Protein AF-A0A6A9T554-F1 (afdb_monomer_lite)

Sequence (136 aa):
DHLGDGVLFETRHEGRHYTWRLIHSGDGDVAAFFDALKVAVGECAQMEMLRTADTTSARGSDGTPSGLPPAQEAALQAAVEHGYYESPREVDVGELAEHLDVPRSTLTYRLRRAEEHLAKQHVAGERVAEERLASH

Foldseek 3Di:
DFQDPDKDWDWDDDDPDIDIDIDGPPPGDPVVVVVVVCVVCDPVDDDDDPDDDDCPVDDDDDDDPLPADPLLVVLVVLCVVQQVVPVVGNDDLVVSCVVVVHDSVSSVVSPVVSVVSVVVVVVVVVVVVVVVVVVD

pLDDT: mean 72.35, std 15.94, range [35.84, 94.69]

Structure (mmCIF, N/CA/C/O backbone):
data_AF-A0A6A9T554-F1
#
_entry.id   AF-A0A6A9T554-F1
#
loop_
_atom_site.group_PDB
_atom_site.id
_atom_site.type_symbol
_atom_site.label_atom_id
_atom_site.label_alt_id
_atom_site.label_comp_id
_atom_site.label_asym_id
_atom_site.label_entity_id
_atom_site.label_seq_id
_atom_site.pdbx_PDB_ins_code
_atom_site.Cartn_x
_atom_site.Cartn_y
_atom_site.Cartn_z
_atom_site.occupancy
_atom_site.B_iso_or_equiv
_atom_site.auth_seq_id
_atom_site.auth_comp_id
_atom_site.auth_asym_id
_atom_site.auth_atom_id
_atom_site.pdbx_PDB_model_num
ATOM 1 N N . ASP A 1 1 ? -0.248 -1.555 -36.120 1.00 58.88 1 ASP A N 1
ATOM 2 C CA . ASP A 1 1 ? 0.218 -2.847 -36.664 1.00 58.88 1 ASP A CA 1
ATOM 3 C C . ASP A 1 1 ? 0.781 -3.809 -35.624 1.00 58.88 1 ASP A C 1
ATOM 5 O O . ASP A 1 1 ? 0.510 -4.992 -35.739 1.00 58.88 1 ASP A O 1
ATOM 9 N N . HIS A 1 2 ? 1.505 -3.358 -34.592 1.00 60.31 2 HIS A N 1
ATOM 10 C CA . HIS A 1 2 ? 2.179 -4.284 -33.658 1.00 60.31 2 HIS A CA 1
ATOM 11 C C . HIS A 1 2 ? 1.369 -4.729 -32.421 1.00 60.31 2 HIS A C 1
ATOM 13 O O . HIS A 1 2 ? 1.734 -5.713 -31.790 1.00 60.31 2 HIS A O 1
ATOM 19 N N . LEU A 1 3 ? 0.283 -4.036 -32.054 1.00 57.41 3 LEU A N 1
ATOM 20 C CA . LEU A 1 3 ? -0.392 -4.209 -30.751 1.00 57.41 3 LEU A CA 1
ATOM 21 C C . LEU A 1 3 ? -1.810 -4.813 -30.817 1.00 57.41 3 LEU A C 1
ATOM 23 O O . LEU A 1 3 ? -2.497 -4.854 -29.797 1.00 57.41 3 LEU A O 1
ATOM 27 N N . GLY A 1 4 ? -2.240 -5.284 -31.992 1.00 57.09 4 GLY A N 1
ATOM 28 C CA . GLY A 1 4 ? -3.588 -5.824 -32.215 1.00 57.09 4 GLY A CA 1
ATOM 29 C C . GLY A 1 4 ? -4.702 -4.765 -32.234 1.00 57.09 4 GLY A C 1
ATOM 30 O O . GLY A 1 4 ? -4.440 -3.562 -32.154 1.00 57.09 4 GLY A O 1
ATOM 31 N N . ASP A 1 5 ? -5.951 -5.225 -32.354 1.00 50.97 5 ASP A N 1
ATOM 32 C CA . ASP A 1 5 ? -7.150 -4.382 -32.296 1.00 50.97 5 ASP A CA 1
ATOM 33 C C . ASP A 1 5 ? -7.611 -4.210 -30.839 1.00 50.97 5 ASP A C 1
ATOM 35 O O . ASP A 1 5 ? -7.815 -5.185 -30.114 1.00 50.97 5 ASP A O 1
ATOM 39 N N . GLY A 1 6 ? -7.789 -2.958 -30.403 1.00 53.69 6 GLY A N 1
ATOM 40 C CA . GLY A 1 6 ? -8.225 -2.628 -29.037 1.00 53.69 6 GLY A CA 1
ATOM 41 C C . GLY A 1 6 ? -7.128 -2.029 -28.162 1.00 53.69 6 GLY A C 1
ATOM 42 O O . GLY A 1 6 ? -6.909 -2.468 -27.035 1.00 53.69 6 GLY A O 1
ATOM 43 N N . VAL A 1 7 ? -6.444 -1.014 -28.686 1.00 63.09 7 VAL A N 1
ATOM 44 C CA . VAL A 1 7 ? -5.379 -0.314 -27.975 1.00 63.09 7 VAL A CA 1
ATOM 45 C C . VAL A 1 7 ? -5.915 0.986 -27.384 1.00 63.09 7 VAL A C 1
ATOM 47 O O . VAL A 1 7 ? -6.398 1.847 -28.122 1.00 63.09 7 VAL A O 1
ATOM 50 N N . LEU A 1 8 ? -5.820 1.145 -26.063 1.00 63.69 8 LEU A N 1
ATOM 51 C CA . LEU A 1 8 ? -6.133 2.407 -25.395 1.00 63.69 8 LEU A CA 1
ATOM 52 C C . LEU A 1 8 ? -4.837 3.163 -25.104 1.00 63.69 8 LEU A C 1
ATOM 54 O O . LEU A 1 8 ? -3.936 2.644 -24.443 1.00 63.69 8 LEU A O 1
ATOM 58 N N . PHE A 1 9 ? -4.770 4.389 -25.619 1.00 70.31 9 PHE A N 1
ATOM 59 C CA . PHE A 1 9 ? -3.666 5.315 -25.413 1.00 70.31 9 PHE A CA 1
ATOM 60 C C . PHE A 1 9 ? -4.132 6.478 -24.552 1.00 70.31 9 PHE A C 1
ATOM 62 O O . PHE A 1 9 ? -5.058 7.201 -24.918 1.00 70.31 9 PHE A O 1
ATOM 69 N N . GLU A 1 10 ? -3.445 6.687 -23.439 1.00 68.75 10 GLU A N 1
ATOM 70 C CA . GLU A 1 10 ? -3.569 7.903 -22.653 1.00 68.75 10 GLU A CA 1
ATOM 71 C C . GLU A 1 10 ? -2.243 8.659 -22.710 1.00 68.75 10 GLU A C 1
ATOM 73 O O . GLU A 1 10 ? -1.177 8.108 -22.423 1.00 68.75 10 GLU A O 1
ATOM 78 N N . THR A 1 11 ? -2.311 9.931 -23.097 1.00 74.69 11 THR A N 1
ATOM 79 C CA . THR A 1 11 ? -1.147 10.813 -23.164 1.00 74.69 11 THR A CA 1
ATOM 80 C C . THR A 1 11 ? -1.266 11.861 -22.081 1.00 74.69 11 THR A C 1
ATOM 82 O O . THR A 1 11 ? -2.171 12.695 -22.116 1.00 74.69 11 THR A O 1
ATOM 85 N N . ARG A 1 12 ? -0.308 11.861 -21.156 1.00 68.25 12 ARG A N 1
ATOM 86 C CA . ARG A 1 12 ? -0.135 12.938 -20.189 1.00 68.25 12 ARG A CA 1
ATOM 87 C C . ARG A 1 12 ? 1.081 13.770 -20.573 1.00 68.25 12 ARG A C 1
ATOM 89 O O . ARG A 1 12 ? 2.143 13.237 -20.892 1.00 68.25 12 ARG A O 1
ATOM 96 N N . HIS A 1 13 ? 0.905 15.083 -20.549 1.00 67.69 13 HIS A N 1
ATOM 97 C CA . HIS A 1 13 ? 1.948 16.048 -20.856 1.00 67.69 13 HIS A CA 1
ATOM 98 C C . HIS A 1 13 ? 2.206 16.930 -19.638 1.00 67.69 13 HIS A C 1
ATOM 100 O O . HIS A 1 13 ? 1.309 17.640 -19.183 1.00 67.69 13 HIS A O 1
ATOM 106 N N . GLU A 1 14 ? 3.444 16.914 -19.151 1.00 64.38 14 GLU A N 1
ATOM 107 C CA . GLU A 1 14 ? 3.924 17.825 -18.116 1.00 64.38 14 GLU A CA 1
ATOM 108 C C . GLU A 1 14 ? 5.253 18.450 -18.566 1.00 64.38 14 GLU A C 1
ATOM 110 O O . GLU A 1 14 ? 6.313 17.821 -18.583 1.00 64.38 14 GLU A O 1
ATOM 115 N N . GLY A 1 15 ? 5.197 19.722 -18.967 1.00 73.06 15 GLY A N 1
ATOM 116 C CA . GLY A 1 15 ? 6.374 20.508 -19.342 1.00 73.06 15 GLY A CA 1
ATOM 117 C C . GLY A 1 15 ? 7.052 20.038 -20.632 1.00 73.06 15 GLY A C 1
ATOM 118 O O . GLY A 1 15 ? 6.628 20.397 -21.721 1.00 73.06 15 GLY A O 1
ATOM 119 N N . ARG A 1 16 ? 8.173 19.317 -20.516 1.00 72.69 16 ARG A N 1
ATOM 120 C CA . ARG A 1 16 ? 8.885 18.707 -21.659 1.00 72.69 16 ARG A CA 1
ATOM 121 C C . ARG A 1 16 ? 8.843 17.181 -21.629 1.00 72.69 16 ARG A C 1
ATOM 123 O O . ARG A 1 16 ? 9.464 16.540 -22.471 1.00 72.69 16 ARG A O 1
ATOM 130 N N . HIS A 1 17 ? 8.128 16.606 -20.667 1.00 70.12 17 HIS A N 1
ATOM 131 C CA . HIS A 1 17 ? 7.989 15.168 -20.527 1.00 70.12 17 HIS A CA 1
ATOM 132 C C . HIS A 1 17 ? 6.613 14.730 -21.020 1.00 70.12 17 HIS A C 1
ATOM 134 O O . HIS A 1 17 ? 5.575 15.265 -20.620 1.00 70.12 17 HIS A O 1
ATOM 140 N N . TYR A 1 18 ? 6.635 13.743 -21.909 1.00 71.62 18 TYR A N 1
ATOM 141 C CA . TYR A 1 18 ? 5.451 13.085 -22.432 1.00 71.62 18 TYR A CA 1
ATOM 142 C C . TYR A 1 18 ? 5.426 11.671 -21.878 1.00 71.62 18 TYR A C 1
ATOM 144 O O . TYR A 1 18 ? 6.342 10.885 -22.119 1.00 71.62 18 TYR A O 1
ATOM 152 N N . THR A 1 19 ? 4.383 11.354 -21.122 1.00 71.56 19 THR A N 1
ATOM 153 C CA . THR A 1 19 ? 4.157 10.005 -20.614 1.00 71.56 19 THR A CA 1
ATOM 154 C C . THR A 1 19 ? 2.987 9.403 -21.368 1.00 71.56 19 THR A C 1
ATOM 156 O O . THR A 1 19 ? 1.885 9.955 -21.376 1.00 71.56 19 THR A O 1
ATOM 159 N N . TRP A 1 20 ? 3.238 8.266 -22.010 1.00 73.94 20 TRP A N 1
ATOM 160 C CA . TRP A 1 20 ? 2.223 7.501 -22.723 1.00 73.94 20 TRP A CA 1
ATOM 161 C C . TRP A 1 20 ? 1.902 6.239 -21.937 1.00 73.94 20 TRP A C 1
ATOM 163 O O . TRP A 1 20 ? 2.787 5.424 -21.673 1.00 73.94 20 TRP A O 1
ATOM 173 N N . ARG A 1 21 ? 0.631 6.075 -21.570 1.00 70.38 21 ARG A N 1
ATOM 174 C CA . ARG A 1 21 ? 0.111 4.827 -21.020 1.00 70.38 21 ARG A CA 1
ATOM 175 C C . ARG A 1 21 ? -0.578 4.061 -22.135 1.00 70.38 21 ARG A C 1
ATOM 177 O O . ARG A 1 21 ? -1.458 4.586 -22.814 1.00 70.38 21 ARG A O 1
ATOM 184 N N . LEU A 1 22 ? -0.157 2.814 -22.295 1.00 71.94 22 LEU A N 1
ATOM 185 C CA . LEU A 1 22 ? -0.605 1.927 -23.349 1.00 71.94 22 LEU A CA 1
ATOM 186 C C . LEU A 1 22 ? -1.248 0.682 -22.746 1.00 71.94 22 LEU A C 1
ATOM 188 O O . LEU A 1 22 ? -0.600 -0.044 -21.994 1.00 71.94 22 LEU A O 1
ATOM 192 N N . ILE A 1 23 ? -2.507 0.431 -23.091 1.00 71.50 23 ILE A N 1
ATOM 193 C CA . ILE A 1 23 ? -3.225 -0.788 -22.716 1.00 71.50 23 ILE A CA 1
ATOM 194 C C . ILE A 1 23 ? -3.537 -1.544 -24.004 1.00 71.50 23 ILE A C 1
ATOM 196 O O . ILE A 1 23 ? -4.224 -1.011 -24.874 1.00 71.50 23 ILE A O 1
ATOM 200 N N . HIS A 1 24 ? -3.026 -2.768 -24.125 1.00 70.88 24 HIS A N 1
ATOM 201 C CA . HIS A 1 24 ? -3.294 -3.662 -25.251 1.00 70.88 24 HIS A CA 1
ATOM 202 C C . HIS A 1 24 ? -3.882 -4.985 -24.747 1.00 70.88 24 HIS A C 1
ATOM 204 O O . HIS A 1 24 ? -3.750 -5.339 -23.574 1.00 70.88 24 HIS A O 1
ATOM 210 N N . SER A 1 25 ? -4.536 -5.718 -25.641 1.00 63.62 25 SER A N 1
ATOM 211 C CA . SER A 1 25 ? -5.282 -6.953 -25.360 1.00 63.62 25 SER A CA 1
ATOM 212 C C . SER A 1 25 ? -4.405 -8.187 -25.083 1.00 63.62 25 SER A C 1
ATOM 214 O O . SER A 1 25 ? -4.932 -9.285 -24.938 1.00 63.62 25 SER A O 1
ATOM 216 N N . GLY A 1 26 ? -3.081 -8.026 -24.991 1.00 60.91 26 GLY A N 1
ATOM 217 C CA . GLY A 1 26 ? -2.121 -9.112 -24.746 1.00 60.91 26 GLY A CA 1
ATOM 218 C C . GLY A 1 26 ? -1.668 -9.886 -25.993 1.00 60.91 26 GLY A C 1
ATOM 219 O O . GLY A 1 26 ? -0.632 -10.534 -25.940 1.00 60.91 26 GLY A O 1
ATOM 220 N N . ASP A 1 27 ? -2.369 -9.771 -27.125 1.00 61.59 27 ASP A N 1
ATOM 221 C CA . ASP A 1 27 ? -2.073 -10.502 -28.380 1.00 61.59 27 ASP A CA 1
ATOM 222 C C . ASP A 1 27 ? -1.067 -9.773 -29.304 1.00 61.59 27 ASP A C 1
ATOM 224 O O . ASP A 1 27 ? -0.923 -10.071 -30.486 1.00 61.59 27 ASP A O 1
ATOM 228 N N . GLY A 1 28 ? -0.400 -8.744 -28.778 1.00 66.62 28 GLY A N 1
ATOM 229 C CA . GLY A 1 28 ? 0.482 -7.855 -29.531 1.00 66.62 28 GLY A CA 1
ATOM 230 C C . GLY A 1 28 ? 1.945 -8.004 -29.131 1.00 66.62 28 GLY A C 1
ATOM 231 O O . GLY A 1 28 ? 2.254 -8.206 -27.957 1.00 66.62 28 GLY A O 1
ATOM 232 N N . ASP A 1 29 ? 2.851 -7.831 -30.093 1.00 71.56 29 ASP A N 1
ATOM 233 C CA . ASP A 1 29 ? 4.288 -7.784 -29.827 1.00 71.56 29 ASP A CA 1
ATOM 234 C C . ASP A 1 29 ? 4.686 -6.384 -29.341 1.00 71.56 29 ASP A C 1
ATOM 236 O O . ASP A 1 29 ? 4.942 -5.450 -30.110 1.00 71.56 29 ASP A O 1
ATOM 240 N N . VAL A 1 30 ? 4.722 -6.251 -28.017 1.00 70.38 30 VAL A N 1
ATOM 241 C CA . VAL A 1 30 ? 5.107 -5.022 -27.321 1.00 70.38 30 VAL A CA 1
ATOM 242 C C . VAL A 1 30 ? 6.556 -4.646 -27.626 1.00 70.38 30 VAL A C 1
ATOM 244 O O . VAL A 1 30 ? 6.848 -3.463 -27.795 1.00 70.38 30 VAL A O 1
ATOM 247 N N . ALA A 1 31 ? 7.460 -5.622 -27.742 1.00 68.38 31 ALA A N 1
ATOM 248 C CA . ALA A 1 31 ? 8.870 -5.354 -28.010 1.00 68.38 31 ALA A CA 1
ATOM 249 C C . ALA A 1 31 ? 9.053 -4.765 -29.414 1.00 68.38 31 ALA A C 1
ATOM 251 O O . ALA A 1 31 ? 9.658 -3.701 -29.553 1.00 68.38 31 ALA A O 1
ATOM 252 N N . ALA A 1 32 ? 8.434 -5.376 -30.428 1.00 73.31 32 ALA A N 1
ATOM 253 C CA . ALA A 1 32 ? 8.463 -4.859 -31.795 1.00 73.31 32 ALA A CA 1
ATOM 254 C C . ALA A 1 32 ? 7.830 -3.462 -31.909 1.00 73.31 32 ALA A C 1
ATOM 256 O O . ALA A 1 32 ? 8.357 -2.598 -32.613 1.00 73.31 32 ALA A O 1
ATOM 257 N N . PHE A 1 33 ? 6.732 -3.206 -31.187 1.00 77.31 33 PHE A N 1
ATOM 258 C CA . PHE A 1 33 ? 6.143 -1.868 -31.115 1.00 77.31 33 PHE A CA 1
ATOM 259 C C . PHE A 1 33 ? 7.120 -0.837 -30.540 1.00 77.3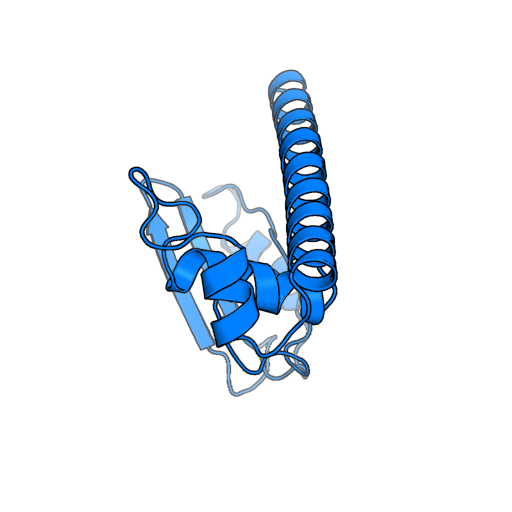1 33 PHE A C 1
ATOM 261 O O . PHE A 1 33 ? 7.278 0.244 -31.107 1.00 77.31 33 PHE A O 1
ATOM 268 N N . PHE A 1 34 ? 7.782 -1.158 -29.427 1.00 74.12 34 PHE A N 1
ATOM 269 C CA . PHE A 1 34 ? 8.731 -0.246 -28.796 1.00 74.12 34 PHE A CA 1
ATOM 270 C C . PHE A 1 34 ? 9.966 0.008 -29.652 1.00 74.12 34 PHE A C 1
ATOM 272 O O . PHE A 1 34 ? 10.437 1.144 -29.695 1.00 74.12 34 PHE A O 1
ATOM 279 N N . ASP A 1 35 ? 10.473 -1.005 -30.348 1.00 75.44 35 ASP A N 1
ATOM 280 C CA . ASP A 1 35 ? 11.595 -0.833 -31.266 1.00 75.44 35 ASP A CA 1
ATOM 281 C C . ASP A 1 35 ? 11.209 0.070 -32.443 1.00 75.44 35 ASP A C 1
ATOM 283 O O . ASP A 1 35 ? 11.935 1.015 -32.758 1.00 75.44 35 ASP A O 1
ATOM 287 N N . ALA A 1 36 ? 10.024 -0.126 -33.028 1.00 78.62 36 ALA A N 1
ATOM 288 C CA . ALA A 1 36 ? 9.501 0.763 -34.064 1.00 78.62 36 ALA A CA 1
ATOM 289 C C . ALA A 1 36 ? 9.311 2.202 -33.550 1.00 78.62 36 ALA A C 1
ATOM 291 O O . ALA A 1 36 ? 9.650 3.165 -34.241 1.00 78.62 36 ALA A O 1
ATOM 292 N N . LEU A 1 37 ? 8.813 2.360 -32.321 1.00 78.12 37 LEU A N 1
ATOM 293 C CA . LEU A 1 37 ? 8.597 3.665 -31.702 1.00 78.12 37 LEU A CA 1
ATOM 294 C C . LEU A 1 37 ? 9.919 4.385 -31.402 1.00 78.12 37 LEU A C 1
ATOM 296 O O . LEU A 1 37 ? 10.030 5.577 -31.678 1.00 78.12 37 LEU A O 1
ATOM 300 N N . LYS A 1 38 ? 10.943 3.669 -30.920 1.00 72.88 38 LYS A N 1
ATOM 301 C CA . LYS A 1 38 ? 12.301 4.211 -30.748 1.00 72.88 38 LYS A CA 1
ATOM 302 C C . LYS A 1 38 ? 12.881 4.706 -32.067 1.00 72.88 38 LYS A C 1
ATOM 304 O O . LYS A 1 38 ? 13.459 5.787 -32.107 1.00 72.88 38 LYS A O 1
ATOM 309 N N . VAL A 1 39 ? 12.709 3.941 -33.145 1.00 80.31 39 VAL A N 1
ATOM 310 C CA . VAL A 1 39 ? 13.170 4.341 -34.482 1.00 80.31 39 VAL A CA 1
ATOM 311 C C . VAL A 1 39 ? 12.434 5.592 -34.966 1.00 80.31 39 VAL A C 1
ATOM 313 O O . VAL A 1 39 ? 13.064 6.493 -35.513 1.00 80.31 39 VAL A O 1
ATOM 316 N N . ALA A 1 40 ? 11.120 5.669 -34.745 1.00 80.56 40 ALA A N 1
ATOM 317 C CA . ALA A 1 40 ? 10.302 6.797 -35.183 1.00 80.56 40 ALA A CA 1
ATOM 318 C C . ALA A 1 40 ? 10.584 8.091 -34.404 1.00 80.56 40 ALA A C 1
ATOM 320 O O . ALA A 1 40 ? 10.595 9.169 -34.993 1.00 80.56 40 ALA A O 1
ATOM 321 N N . VAL A 1 41 ? 10.806 7.995 -33.090 1.00 79.62 41 VAL A N 1
ATOM 322 C CA . VAL A 1 41 ? 11.151 9.155 -32.254 1.00 79.62 41 VAL A CA 1
ATOM 323 C C . VAL A 1 41 ? 12.598 9.596 -32.486 1.00 79.62 41 VAL A C 1
ATOM 325 O O . VAL A 1 41 ? 12.879 10.796 -32.466 1.00 79.62 41 VAL A O 1
ATOM 328 N N . GLY A 1 42 ? 13.499 8.654 -32.780 1.00 75.25 42 GLY A N 1
ATOM 329 C CA . GLY A 1 42 ? 14.874 8.944 -33.179 1.00 75.25 42 GLY A CA 1
ATOM 330 C C . GLY A 1 42 ? 15.597 9.842 -32.173 1.00 75.25 42 GLY A C 1
ATOM 331 O O . GLY A 1 42 ? 15.513 9.632 -30.967 1.00 75.25 42 GLY A O 1
ATOM 332 N N . GLU A 1 43 ? 16.292 10.871 -32.667 1.00 76.19 43 GLU A N 1
ATOM 333 C CA . GLU A 1 43 ? 17.017 11.834 -31.818 1.00 76.19 43 GLU A CA 1
ATOM 334 C C . GLU A 1 43 ? 16.161 13.021 -31.351 1.00 76.19 43 GLU A C 1
ATOM 336 O O . GLU A 1 43 ? 16.649 13.919 -30.666 1.00 76.19 43 GLU A O 1
ATOM 341 N N . CYS A 1 44 ? 14.877 13.064 -31.716 1.00 72.38 44 CYS A N 1
ATOM 342 C CA . CYS A 1 44 ? 14.016 14.195 -31.375 1.00 72.38 44 CYS A CA 1
ATOM 343 C C . CYS A 1 44 ? 13.630 14.219 -29.890 1.00 72.38 44 CYS A C 1
ATOM 345 O O . CYS A 1 44 ? 13.307 15.285 -29.364 1.00 72.38 44 CYS A O 1
ATOM 347 N N . ALA A 1 45 ? 13.654 13.068 -29.214 1.00 69.06 45 ALA A N 1
ATOM 348 C CA . ALA A 1 45 ? 13.401 12.971 -27.785 1.00 69.06 45 ALA A CA 1
ATOM 349 C C . ALA A 1 45 ? 14.083 11.740 -27.181 1.00 69.06 45 ALA A C 1
ATOM 351 O O . ALA A 1 45 ? 14.164 10.682 -27.801 1.00 69.06 45 ALA A O 1
ATOM 352 N N . GLN A 1 46 ? 14.518 11.865 -25.928 1.00 63.22 46 GLN A N 1
ATOM 353 C CA . GLN A 1 46 ? 14.952 10.716 -25.145 1.00 63.22 46 GLN A CA 1
ATOM 354 C C . GLN A 1 46 ? 13.728 9.906 -24.712 1.00 63.22 46 GLN A C 1
ATOM 356 O O . GLN A 1 46 ? 12.779 10.450 -24.146 1.00 63.22 46 GLN A O 1
ATOM 361 N N . MET A 1 47 ? 13.767 8.598 -24.960 1.00 66.00 47 MET A N 1
ATOM 362 C CA . MET A 1 47 ? 12.709 7.667 -24.582 1.00 66.00 47 MET A CA 1
ATOM 363 C C . MET A 1 47 ? 13.217 6.630 -23.590 1.00 66.00 47 MET A C 1
ATOM 365 O O . MET A 1 47 ? 14.222 5.964 -23.832 1.00 66.00 47 MET A O 1
ATOM 369 N N . GLU A 1 48 ? 12.459 6.427 -22.517 1.00 66.50 48 GLU A N 1
ATOM 370 C CA . GLU A 1 48 ? 12.674 5.353 -21.553 1.00 66.50 48 GLU A CA 1
ATOM 371 C C . GLU A 1 48 ? 11.375 4.566 -21.369 1.00 66.50 48 GLU A C 1
ATOM 373 O O . GLU A 1 48 ? 10.286 5.135 -21.280 1.00 66.50 48 GLU A O 1
ATOM 378 N N . MET A 1 49 ? 11.485 3.238 -21.318 1.00 65.12 49 MET A N 1
ATOM 379 C CA . MET A 1 49 ? 10.358 2.374 -20.986 1.00 65.12 49 MET A CA 1
ATOM 380 C C . MET A 1 49 ? 10.271 2.239 -19.469 1.00 65.12 49 MET A C 1
ATOM 382 O O . MET A 1 49 ? 11.088 1.554 -18.861 1.00 65.12 49 MET A O 1
ATOM 386 N N . LEU A 1 50 ? 9.276 2.885 -18.864 1.00 64.12 50 LEU A N 1
ATOM 387 C CA . LEU A 1 50 ? 9.148 2.922 -17.406 1.00 64.12 50 LEU A CA 1
ATOM 388 C C . LEU A 1 50 ? 8.605 1.609 -16.815 1.00 64.12 50 LEU A C 1
ATOM 390 O O . LEU A 1 50 ? 9.048 1.196 -15.744 1.00 64.12 50 LEU A O 1
ATOM 394 N N . ARG A 1 51 ? 7.628 0.955 -17.471 1.00 60.19 51 ARG A N 1
ATOM 395 C CA . ARG A 1 51 ? 7.016 -0.297 -16.981 1.00 60.19 51 ARG A CA 1
ATOM 396 C C . ARG A 1 51 ? 6.204 -1.031 -18.053 1.00 60.19 51 ARG A C 1
ATOM 398 O O . ARG A 1 51 ? 5.450 -0.401 -18.788 1.00 60.19 51 ARG A O 1
ATOM 405 N N . THR A 1 52 ? 6.267 -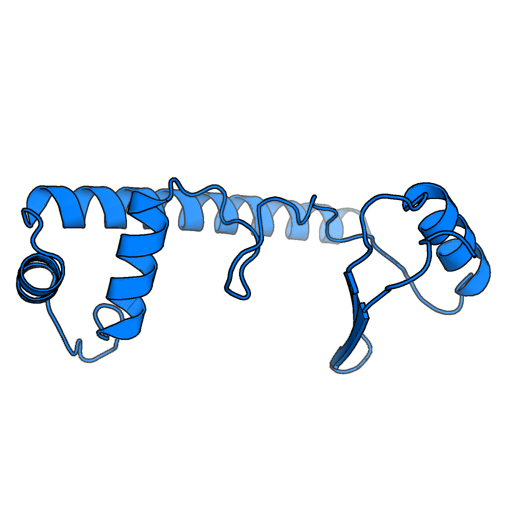2.362 -18.040 1.00 59.94 52 THR A N 1
ATOM 406 C CA . THR A 1 52 ? 5.317 -3.275 -18.698 1.00 59.94 52 THR A CA 1
ATOM 407 C C . THR A 1 52 ? 4.659 -4.169 -17.641 1.00 59.94 52 THR A C 1
ATOM 409 O O . THR A 1 52 ? 5.306 -4.557 -16.667 1.00 59.94 52 THR A O 1
ATOM 412 N N . ALA A 1 53 ? 3.359 -4.443 -17.768 1.00 58.22 53 ALA A N 1
ATOM 413 C CA . ALA A 1 53 ? 2.625 -5.322 -16.856 1.00 58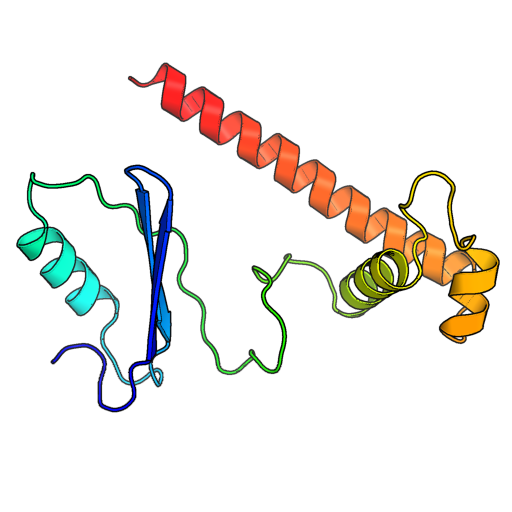.22 53 ALA A CA 1
ATOM 414 C C . ALA A 1 53 ? 1.439 -5.977 -17.577 1.00 58.22 53 ALA A C 1
ATOM 416 O O . ALA A 1 53 ? 0.759 -5.310 -18.356 1.00 58.22 53 ALA A O 1
ATOM 417 N N . ASP A 1 54 ? 1.177 -7.252 -17.279 1.00 54.84 54 ASP A N 1
ATOM 418 C CA . ASP A 1 54 ? -0.009 -7.963 -17.764 1.00 54.84 54 ASP A CA 1
ATOM 419 C C . ASP A 1 54 ? -1.275 -7.449 -17.067 1.00 54.84 54 ASP A C 1
ATOM 421 O O . ASP A 1 54 ? -1.347 -7.358 -15.840 1.00 54.84 54 ASP A O 1
ATOM 425 N N . THR A 1 55 ? -2.297 -7.114 -17.855 1.00 49.16 55 THR A N 1
ATOM 426 C CA . THR A 1 55 ? -3.552 -6.506 -17.381 1.00 49.16 55 THR A CA 1
ATOM 427 C C . THR A 1 55 ? -4.618 -7.520 -16.962 1.00 49.16 55 THR A C 1
ATOM 429 O O . THR A 1 55 ? -5.675 -7.123 -16.476 1.00 49.16 55 THR A O 1
ATOM 432 N N . THR A 1 56 ? -4.361 -8.830 -17.052 1.00 45.16 56 THR A N 1
ATOM 433 C CA . THR A 1 56 ? -5.294 -9.884 -16.599 1.00 45.16 56 THR A CA 1
ATOM 434 C C . THR A 1 56 ? -5.546 -9.886 -15.086 1.00 45.16 56 THR A C 1
ATOM 436 O O . THR A 1 56 ? -6.497 -10.518 -14.629 1.00 45.16 56 THR A O 1
ATOM 439 N N . SER A 1 57 ? -4.771 -9.130 -14.307 1.00 41.28 57 SER A N 1
ATOM 440 C CA . SER A 1 57 ? -4.999 -8.863 -12.879 1.00 41.28 57 SER A CA 1
ATOM 441 C C . SER A 1 57 ? -5.537 -7.452 -12.583 1.00 41.28 57 SER A C 1
ATOM 443 O O . SER A 1 57 ? -5.795 -7.128 -11.426 1.00 41.28 57 SER A O 1
ATOM 445 N N . ALA A 1 58 ? -5.780 -6.617 -13.598 1.00 42.19 58 ALA A N 1
ATOM 446 C CA . ALA A 1 58 ? -6.205 -5.232 -13.421 1.00 42.19 58 ALA A CA 1
ATOM 447 C C . ALA A 1 58 ? -7.737 -5.092 -13.445 1.00 42.19 58 ALA A C 1
ATOM 449 O O . ALA A 1 58 ? -8.335 -4.639 -14.421 1.00 42.19 58 ALA A O 1
ATOM 450 N N . ARG A 1 59 ? -8.392 -5.433 -12.331 1.00 38.78 59 ARG A N 1
ATOM 451 C CA . ARG A 1 59 ? -9.648 -4.763 -11.969 1.00 38.78 59 ARG A CA 1
ATOM 452 C C . ARG A 1 59 ? -9.360 -3.741 -10.880 1.00 38.78 59 ARG A C 1
ATOM 454 O O . ARG A 1 59 ? -9.342 -4.084 -9.707 1.00 38.78 59 ARG A O 1
ATOM 461 N N . GLY A 1 60 ? -9.228 -2.490 -11.311 1.00 36.31 60 GLY A N 1
ATOM 462 C CA . GLY A 1 60 ? -9.437 -1.313 -10.475 1.00 36.31 60 GLY A CA 1
ATOM 463 C C . GLY A 1 60 ? -8.174 -0.656 -9.924 1.00 36.31 60 GLY A C 1
ATOM 464 O O . GLY A 1 60 ? -7.332 -1.305 -9.322 1.00 36.31 60 GLY A O 1
ATOM 465 N N . SER A 1 61 ? -8.167 0.669 -10.066 1.00 35.84 61 SER A N 1
ATOM 466 C CA . SER A 1 61 ? -7.295 1.662 -9.436 1.00 35.84 61 SER A CA 1
ATOM 467 C C . SER A 1 61 ? -5.934 1.923 -10.081 1.00 35.84 61 SER A C 1
ATOM 469 O O . SER A 1 61 ? -5.105 1.040 -10.285 1.00 35.84 61 SER A O 1
ATOM 471 N N . ASP A 1 62 ? -5.729 3.202 -10.387 1.00 47.28 62 ASP A N 1
ATOM 472 C CA . ASP A 1 62 ? -4.438 3.816 -10.646 1.00 47.28 62 ASP A CA 1
ATOM 473 C C . ASP A 1 62 ? -3.481 3.529 -9.490 1.00 47.28 62 ASP A C 1
ATOM 475 O O . ASP A 1 62 ? -3.572 4.086 -8.400 1.00 47.28 62 ASP A O 1
ATOM 479 N N . GLY A 1 63 ? -2.542 2.638 -9.744 1.00 37.97 63 GLY A N 1
ATOM 480 C CA . GLY A 1 63 ? -1.474 2.329 -8.826 1.00 37.97 63 GLY A CA 1
ATOM 481 C C . GLY A 1 63 ? -0.555 1.373 -9.540 1.00 37.97 63 GLY A C 1
ATOM 482 O O . GLY A 1 63 ? -0.951 0.285 -9.951 1.00 37.97 63 GLY A O 1
ATOM 483 N N . THR A 1 64 ? 0.695 1.772 -9.728 1.00 44.91 64 THR A N 1
ATOM 484 C CA . THR A 1 64 ? 1.777 0.798 -9.846 1.00 44.91 64 THR A CA 1
ATOM 485 C C . THR A 1 64 ? 1.506 -0.330 -8.847 1.00 44.91 64 THR A C 1
ATOM 487 O O . THR A 1 64 ? 1.417 0.019 -7.670 1.00 44.91 64 THR A O 1
ATOM 490 N N . PRO A 1 65 ? 1.360 -1.619 -9.246 1.00 47.47 65 PRO A N 1
ATOM 491 C CA . PRO A 1 65 ? 1.201 -2.703 -8.284 1.00 47.47 65 PRO A CA 1
ATOM 492 C C . PRO A 1 65 ? 2.326 -2.544 -7.282 1.00 47.47 65 PRO A C 1
ATOM 494 O O . PRO A 1 65 ? 3.507 -2.615 -7.641 1.00 47.47 65 PRO A O 1
ATOM 497 N N . SER A 1 66 ? 1.943 -2.184 -6.066 1.00 55.12 66 SER A N 1
ATOM 498 C CA . SER A 1 66 ? 2.841 -1.619 -5.066 1.00 55.12 66 SER A CA 1
ATOM 499 C C . SER A 1 66 ? 3.805 -2.676 -4.528 1.00 55.12 66 SER A C 1
ATOM 501 O O . SER A 1 66 ? 4.623 -2.379 -3.675 1.00 55.12 66 SER A O 1
ATOM 503 N N . GLY A 1 67 ? 3.725 -3.920 -5.023 1.00 65.81 67 GLY A N 1
ATOM 504 C CA . GLY A 1 67 ? 4.397 -5.082 -4.450 1.00 65.81 67 GLY A CA 1
ATOM 505 C C . GLY A 1 67 ? 3.806 -5.482 -3.097 1.00 65.81 67 GLY A C 1
ATOM 506 O O . GLY A 1 67 ? 4.303 -6.422 -2.473 1.00 65.81 67 GLY A O 1
ATOM 507 N N . LEU A 1 68 ? 2.759 -4.789 -2.636 1.00 77.19 68 LEU A N 1
ATOM 508 C CA . LEU A 1 68 ? 2.128 -5.039 -1.354 1.00 77.19 68 LEU A CA 1
ATOM 509 C C . LEU A 1 68 ? 1.180 -6.239 -1.437 1.00 77.19 68 LEU A C 1
ATOM 511 O O . LEU A 1 68 ? 0.428 -6.389 -2.400 1.00 77.19 68 LEU A O 1
ATOM 515 N N . PRO A 1 69 ? 1.153 -7.093 -0.401 1.00 81.38 69 PRO A N 1
ATOM 516 C CA . PRO A 1 69 ? 0.072 -8.047 -0.217 1.00 81.38 69 PRO A CA 1
ATOM 517 C C . PRO A 1 69 ? -1.294 -7.333 -0.157 1.00 81.38 69 PRO A C 1
ATOM 519 O O . PRO A 1 69 ? -1.387 -6.299 0.510 1.00 81.38 69 PRO A O 1
ATOM 522 N N . PRO A 1 70 ? -2.377 -7.914 -0.712 1.00 78.88 70 PRO A N 1
ATOM 523 C CA . PRO A 1 70 ? -3.685 -7.249 -0.812 1.00 78.88 70 PRO A CA 1
ATOM 524 C C . PRO A 1 70 ? -4.229 -6.698 0.514 1.00 78.88 70 PRO A C 1
ATOM 526 O O . PRO A 1 70 ? -4.830 -5.633 0.565 1.00 78.88 70 PRO A O 1
ATOM 529 N N . ALA A 1 71 ? -3.982 -7.396 1.625 1.00 75.50 71 ALA A N 1
ATOM 530 C CA . ALA A 1 71 ? -4.424 -6.951 2.946 1.00 75.50 71 ALA A CA 1
ATOM 531 C C . ALA A 1 71 ? -3.669 -5.713 3.470 1.00 75.50 71 ALA A C 1
ATOM 533 O O . ALA A 1 71 ? -4.190 -5.002 4.325 1.00 75.50 71 ALA A O 1
ATOM 534 N N . GLN A 1 72 ? -2.435 -5.487 3.016 1.00 83.50 72 GLN A N 1
ATOM 535 C CA . GLN A 1 72 ? -1.628 -4.314 3.366 1.00 83.50 72 GLN A CA 1
ATOM 536 C C . GLN A 1 72 ? -2.020 -3.118 2.501 1.00 83.50 72 GLN A C 1
ATOM 538 O O . GLN A 1 72 ? -2.169 -2.020 3.024 1.00 83.50 72 GLN A O 1
ATOM 543 N N . GLU A 1 73 ? -2.262 -3.359 1.213 1.00 83.94 73 GLU A N 1
ATOM 544 C CA . GLU A 1 73 ? -2.779 -2.355 0.283 1.00 83.94 73 GLU A CA 1
ATOM 545 C C . GLU A 1 73 ? -4.162 -1.852 0.710 1.00 83.94 73 GLU A C 1
ATOM 547 O O . GLU A 1 73 ? -4.343 -0.652 0.882 1.00 83.94 73 GLU A O 1
ATOM 552 N N . ALA A 1 74 ? -5.095 -2.758 1.023 1.00 81.69 74 ALA A N 1
ATOM 553 C CA . ALA A 1 74 ? -6.421 -2.386 1.517 1.00 81.69 74 ALA A CA 1
ATOM 554 C C . ALA A 1 74 ? -6.366 -1.597 2.838 1.00 81.69 74 ALA A C 1
ATOM 556 O O . ALA A 1 74 ? -7.137 -0.663 3.035 1.00 81.69 74 ALA A O 1
ATOM 557 N N . ALA A 1 75 ? -5.444 -1.948 3.743 1.00 85.19 75 ALA A N 1
ATOM 558 C CA . ALA A 1 75 ? -5.257 -1.206 4.989 1.00 85.19 75 ALA A CA 1
ATOM 559 C C . ALA A 1 75 ? -4.739 0.216 4.728 1.00 85.19 75 ALA A C 1
ATOM 561 O O . ALA A 1 75 ? -5.246 1.167 5.317 1.00 85.19 75 ALA A O 1
ATOM 562 N N . LEU A 1 76 ? -3.749 0.356 3.842 1.00 89.31 76 LEU A N 1
ATOM 563 C CA . LEU A 1 76 ? -3.172 1.647 3.481 1.00 89.31 76 LEU A CA 1
ATOM 564 C C . LEU A 1 76 ? -4.196 2.538 2.765 1.00 89.31 76 LEU A C 1
ATOM 566 O O . LEU A 1 76 ? -4.320 3.711 3.104 1.00 89.31 76 LEU A O 1
ATOM 570 N N . GLN A 1 77 ? -4.962 1.972 1.829 1.00 85.00 77 GLN A N 1
ATOM 571 C CA . GLN A 1 77 ? -6.036 2.676 1.133 1.00 85.00 77 GLN A CA 1
ATOM 572 C C . GLN A 1 77 ? -7.093 3.179 2.118 1.00 85.00 77 GLN A C 1
ATOM 574 O O . GLN A 1 77 ? -7.400 4.366 2.120 1.00 85.00 77 GLN A O 1
ATOM 579 N N . ALA A 1 78 ? -7.583 2.316 3.011 1.00 86.25 78 ALA A N 1
ATOM 580 C CA . ALA A 1 78 ? -8.562 2.717 4.015 1.00 86.25 78 ALA A CA 1
ATOM 581 C C . ALA A 1 78 ? -8.023 3.820 4.939 1.00 86.25 78 ALA A C 1
ATOM 583 O O . ALA A 1 78 ? -8.748 4.754 5.270 1.00 86.25 78 ALA A O 1
ATOM 584 N N . ALA A 1 79 ? -6.747 3.748 5.326 1.00 89.38 79 ALA A N 1
ATOM 585 C CA . ALA A 1 79 ? -6.107 4.782 6.131 1.00 89.38 79 ALA A CA 1
ATOM 586 C C . ALA A 1 79 ? -6.042 6.140 5.410 1.00 89.38 79 ALA A C 1
ATOM 588 O O . ALA A 1 79 ? -6.272 7.171 6.038 1.00 89.38 79 ALA A O 1
ATOM 589 N N . VAL A 1 80 ? -5.780 6.156 4.102 1.00 89.44 80 VAL A N 1
ATOM 590 C CA . VAL A 1 80 ? -5.841 7.387 3.297 1.00 89.44 80 VAL A CA 1
ATOM 591 C C . VAL A 1 80 ? -7.279 7.897 3.190 1.00 89.44 80 VAL A C 1
ATOM 593 O O . VAL A 1 80 ? -7.536 9.058 3.482 1.00 89.44 80 VAL A O 1
ATOM 596 N N . GLU A 1 81 ? -8.225 7.029 2.830 1.00 89.75 81 GLU A N 1
ATOM 597 C CA . GLU A 1 81 ? -9.631 7.397 2.610 1.00 89.75 81 GLU A CA 1
ATOM 598 C C . GLU A 1 81 ? -10.322 7.958 3.857 1.00 89.75 81 GLU A C 1
ATOM 600 O O . GLU A 1 81 ? -11.190 8.816 3.734 1.00 89.75 81 GLU A O 1
ATOM 605 N N . HIS A 1 82 ? -9.940 7.487 5.045 1.00 87.88 82 HIS A N 1
ATOM 606 C CA . HIS A 1 82 ? -10.530 7.923 6.314 1.00 87.88 82 HIS A CA 1
ATOM 607 C C . HIS A 1 82 ? -9.690 8.998 7.020 1.00 87.88 82 HIS A C 1
ATOM 609 O O . HIS A 1 82 ? -9.938 9.307 8.179 1.00 87.88 82 HIS A O 1
ATOM 615 N N . GLY A 1 83 ? -8.662 9.538 6.363 1.00 89.44 83 GLY A N 1
ATOM 616 C CA . GLY A 1 83 ? -7.880 10.650 6.899 1.00 89.44 83 GLY A CA 1
ATOM 617 C C . GLY A 1 83 ? -6.972 10.296 8.087 1.00 89.44 83 GLY A C 1
ATOM 618 O O . GLY A 1 83 ? -6.626 11.157 8.900 1.00 89.44 83 GLY A O 1
ATOM 619 N N . TYR A 1 84 ? -6.539 9.035 8.201 1.00 90.38 84 TYR A N 1
ATOM 620 C CA . TYR A 1 84 ? -5.603 8.588 9.245 1.00 90.38 84 TYR A CA 1
ATOM 621 C C . TYR A 1 84 ? -4.221 9.261 9.131 1.00 90.38 84 TYR A C 1
ATOM 623 O O . TYR A 1 84 ? -3.532 9.461 10.137 1.00 90.38 84 TYR A O 1
ATOM 631 N N . TYR A 1 85 ? -3.809 9.611 7.910 1.00 91.00 85 TYR A N 1
ATOM 632 C CA . TYR A 1 85 ? -2.537 10.286 7.626 1.00 91.00 85 TYR A CA 1
ATOM 633 C C . TYR A 1 85 ? -2.650 11.817 7.540 1.00 91.00 85 TYR A C 1
ATOM 635 O O . TYR A 1 85 ? -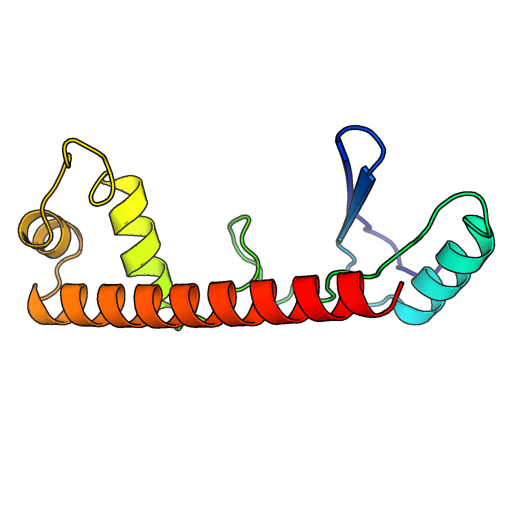1.634 12.485 7.347 1.00 91.00 85 TYR A O 1
ATOM 643 N N . GLU A 1 86 ? -3.848 12.378 7.723 1.00 92.25 86 GLU A N 1
ATOM 644 C CA . GLU A 1 86 ? -4.067 13.824 7.673 1.00 92.25 86 GLU A CA 1
ATOM 645 C C . GLU A 1 86 ? -3.496 14.541 8.900 1.00 92.25 86 GLU A C 1
ATOM 647 O O . GLU A 1 86 ? -3.173 13.949 9.937 1.00 92.25 86 GLU A O 1
ATOM 652 N N . SER A 1 87 ? -3.331 15.855 8.771 1.00 90.19 87 SER A N 1
ATOM 653 C CA . SER A 1 87 ? -2.857 16.722 9.850 1.00 90.19 87 SER A CA 1
ATOM 654 C C . SER A 1 87 ? -3.763 17.953 9.982 1.00 90.19 87 SER A C 1
ATOM 656 O O . SER A 1 87 ? -3.625 18.881 9.183 1.00 90.19 87 SER A O 1
ATOM 658 N N . PRO A 1 88 ? -4.648 18.013 11.003 1.00 90.44 88 PRO A N 1
ATOM 659 C CA . PRO A 1 88 ? -4.863 17.020 12.070 1.00 90.44 88 PRO A CA 1
ATOM 660 C C . PRO A 1 88 ? -5.510 15.718 11.565 1.00 90.44 88 PRO A C 1
ATOM 662 O O . PRO A 1 88 ? -6.210 15.732 10.560 1.00 90.44 88 PRO A O 1
ATOM 665 N N . ARG A 1 89 ? -5.284 14.604 12.276 1.00 91.19 89 ARG A N 1
ATOM 666 C CA . ARG A 1 89 ? -5.870 13.300 11.917 1.00 91.19 89 ARG A CA 1
ATOM 667 C C . ARG A 1 89 ? -7.386 13.332 12.060 1.00 91.19 89 ARG A C 1
ATOM 669 O O . ARG A 1 89 ? -7.877 13.785 13.094 1.00 91.19 89 ARG A O 1
ATOM 676 N N . GLU A 1 90 ? -8.086 12.803 11.063 1.00 91.25 90 GLU A N 1
ATOM 677 C CA . GLU A 1 90 ? -9.548 12.686 11.090 1.00 91.25 90 GLU A CA 1
ATOM 678 C C . GLU A 1 90 ? -10.013 11.436 11.846 1.00 91.25 90 GLU A C 1
ATOM 680 O O . GLU A 1 90 ? -11.036 11.489 12.522 1.00 91.25 90 GLU A O 1
ATOM 685 N N . VAL A 1 91 ? -9.229 10.351 11.788 1.00 92.56 91 VAL A N 1
ATOM 686 C CA . VAL A 1 91 ? -9.463 9.110 12.546 1.00 92.56 91 VAL A CA 1
ATOM 687 C C . VAL A 1 91 ? -8.181 8.576 13.179 1.00 92.56 91 VAL A C 1
ATOM 689 O O . VAL A 1 91 ? -7.071 8.760 12.661 1.00 92.56 91 VAL A O 1
ATOM 692 N N . ASP A 1 92 ? -8.320 7.844 14.283 1.00 94.06 92 ASP A N 1
ATOM 693 C CA . ASP A 1 92 ? -7.250 7.036 14.861 1.00 94.06 92 ASP A CA 1
ATOM 694 C C . ASP A 1 92 ? -7.316 5.555 14.432 1.00 94.06 92 ASP A C 1
ATOM 696 O O . ASP A 1 92 ? -8.292 5.068 13.866 1.00 94.06 92 ASP A O 1
ATOM 700 N N . VAL A 1 93 ? -6.235 4.801 14.662 1.00 92.62 93 VAL A N 1
ATOM 701 C CA . VAL A 1 93 ? -6.122 3.399 14.204 1.00 92.62 93 VAL A CA 1
ATOM 702 C C . VAL A 1 93 ? -7.130 2.451 14.879 1.00 92.62 93 VAL A C 1
ATOM 704 O O . VAL A 1 93 ? -7.320 1.329 14.431 1.00 92.62 93 VAL A O 1
ATOM 707 N N . GLY A 1 94 ? -7.749 2.856 15.982 1.00 93.75 94 GLY A N 1
ATOM 708 C CA . GLY A 1 94 ? -8.817 2.138 16.673 1.00 93.75 94 GLY A CA 1
ATOM 709 C C . GLY A 1 94 ? -10.133 2.313 15.947 1.00 93.75 94 GLY A C 1
ATOM 710 O O . GLY A 1 94 ? -10.729 1.314 15.568 1.00 93.75 94 GLY A O 1
ATOM 711 N N . GLU A 1 95 ? -10.508 3.559 15.672 1.00 92.31 95 GLU A N 1
ATOM 712 C CA . GLU A 1 95 ? -11.693 3.897 14.876 1.00 92.31 95 GLU A CA 1
ATOM 713 C C . GLU A 1 95 ? -11.606 3.246 13.489 1.00 92.31 95 GLU A C 1
ATOM 715 O O . GLU A 1 95 ? -12.528 2.566 13.047 1.00 92.31 95 GLU A O 1
ATOM 720 N N . LEU A 1 96 ? -10.439 3.322 12.839 1.00 93.44 96 LEU A N 1
ATOM 721 C CA . LEU A 1 96 ? -10.211 2.650 11.560 1.00 93.44 96 LEU A CA 1
ATOM 722 C C . LEU A 1 96 ? -10.284 1.114 11.663 1.00 93.44 96 LEU A C 1
ATOM 724 O O . LEU A 1 96 ? -10.746 0.452 10.736 1.00 93.44 96 LEU A O 1
ATOM 728 N N . ALA A 1 97 ? -9.841 0.524 12.777 1.00 91.50 97 ALA A N 1
ATOM 729 C CA . ALA A 1 97 ? -9.943 -0.920 12.998 1.00 91.50 97 ALA A CA 1
ATOM 730 C C . ALA A 1 97 ? -11.396 -1.372 13.192 1.00 91.50 97 ALA A C 1
ATOM 732 O O . ALA A 1 97 ? -11.775 -2.425 12.678 1.00 91.50 97 ALA A O 1
ATOM 733 N N . GLU A 1 98 ? -12.205 -0.560 13.875 1.00 92.50 98 GLU A N 1
ATOM 734 C CA . GLU A 1 98 ? -13.645 -0.773 14.020 1.00 92.50 98 GLU A CA 1
ATOM 735 C C . GLU A 1 98 ? -14.360 -0.664 12.668 1.00 92.50 98 GLU A C 1
ATOM 737 O O . GLU A 1 98 ? -15.143 -1.549 12.325 1.00 92.50 98 GLU A O 1
ATOM 742 N N . HIS A 1 99 ? -14.033 0.345 11.852 1.00 88.19 99 HIS A N 1
ATOM 743 C CA . HIS A 1 99 ? -14.589 0.497 10.500 1.00 88.19 99 HIS A CA 1
ATOM 744 C C . HIS A 1 99 ? -14.308 -0.704 9.589 1.00 88.19 99 HIS A C 1
ATOM 746 O O . HIS A 1 99 ? -15.136 -1.055 8.750 1.00 88.19 99 HIS A O 1
ATOM 752 N N . LEU A 1 100 ? -13.144 -1.335 9.752 1.00 86.06 100 LEU A N 1
ATOM 753 C CA . LEU A 1 100 ? -12.699 -2.458 8.929 1.00 86.06 100 LEU A CA 1
ATOM 754 C C . LEU A 1 100 ? -13.035 -3.836 9.524 1.00 86.06 100 LEU A C 1
ATOM 756 O O . LEU A 1 100 ? -12.673 -4.842 8.915 1.00 86.06 100 LEU A O 1
ATOM 760 N N . ASP A 1 101 ? -13.687 -3.888 10.691 1.00 89.88 101 ASP A N 1
ATOM 761 C CA . ASP A 1 101 ? -13.997 -5.112 11.448 1.00 89.88 101 ASP A CA 1
ATOM 762 C C . ASP A 1 101 ? -12.775 -6.036 11.629 1.00 89.88 101 ASP A C 1
ATOM 764 O O . ASP A 1 101 ? -12.789 -7.243 11.370 1.00 89.88 101 ASP A O 1
ATOM 768 N N . VAL A 1 102 ? -11.649 -5.447 12.044 1.00 91.94 102 VAL A N 1
ATOM 769 C CA . VAL A 1 102 ? -10.405 -6.177 12.316 1.00 91.94 102 VAL A CA 1
ATOM 770 C C . VAL A 1 102 ? -9.815 -5.780 13.664 1.00 91.94 102 VAL A C 1
ATOM 772 O O . VAL A 1 102 ? -9.967 -4.645 14.106 1.00 91.94 102 VAL A O 1
ATOM 775 N N . PRO A 1 103 ? -9.050 -6.663 14.331 1.00 94.69 103 PRO A N 1
ATOM 776 C CA . PRO A 1 103 ? -8.339 -6.274 15.540 1.00 94.69 103 PRO A CA 1
ATOM 777 C C . PRO A 1 103 ? -7.364 -5.118 15.276 1.00 94.69 103 PRO A C 1
ATOM 779 O O . PRO A 1 103 ? -6.583 -5.162 14.320 1.00 94.69 103 PRO A O 1
ATOM 782 N N . ARG A 1 104 ? -7.313 -4.136 16.188 1.00 93.25 104 ARG A N 1
ATOM 783 C CA . ARG A 1 104 ? -6.363 -3.004 16.135 1.00 93.25 104 ARG A CA 1
ATOM 784 C C . ARG A 1 104 ? -4.919 -3.461 15.903 1.00 93.25 104 ARG A C 1
ATOM 786 O O . ARG A 1 104 ? -4.197 -2.868 15.112 1.00 93.25 104 ARG A O 1
ATOM 793 N N . SER A 1 105 ? -4.496 -4.550 16.547 1.00 88.50 105 SER A N 1
ATOM 794 C CA . SER A 1 105 ? -3.156 -5.128 16.371 1.00 88.50 105 SER A CA 1
ATOM 795 C C . SER A 1 105 ? -2.902 -5.632 14.945 1.00 88.50 105 SER A C 1
ATOM 797 O O . SER A 1 105 ? -1.803 -5.459 14.417 1.00 88.50 105 SER A O 1
ATOM 799 N N . THR A 1 106 ? -3.912 -6.222 14.303 1.00 90.38 106 THR A N 1
ATOM 800 C CA . THR A 1 106 ? -3.851 -6.680 12.912 1.00 90.38 106 THR A CA 1
ATOM 801 C C . THR A 1 106 ? -3.756 -5.503 11.950 1.00 90.38 106 THR A C 1
ATOM 803 O O . THR A 1 106 ? -2.921 -5.543 11.044 1.00 90.38 106 THR A O 1
ATOM 806 N N . LEU A 1 107 ? -4.557 -4.454 12.156 1.00 91.50 107 LEU A N 1
ATOM 807 C CA . LEU A 1 107 ? -4.503 -3.255 11.323 1.00 91.50 107 LEU A CA 1
ATOM 808 C C . LEU A 1 107 ? -3.145 -2.554 11.445 1.00 91.50 107 LEU A C 1
ATOM 810 O O . LEU A 1 107 ? -2.482 -2.337 10.433 1.00 91.50 107 LEU A O 1
ATOM 814 N N . THR A 1 108 ? -2.670 -2.311 12.670 1.00 89.31 108 THR A N 1
ATOM 815 C CA . THR A 1 108 ? -1.344 -1.723 12.915 1.00 89.31 108 THR A CA 1
ATOM 816 C C . THR A 1 108 ? -0.227 -2.541 12.270 1.00 89.31 108 THR A C 1
ATOM 818 O O . THR A 1 108 ? 0.699 -1.975 11.693 1.00 89.31 108 THR A O 1
ATOM 821 N N . TYR A 1 109 ? -0.296 -3.876 12.331 1.00 90.19 109 TYR A N 1
ATOM 822 C CA . TYR A 1 109 ? 0.688 -4.731 11.666 1.00 90.19 109 TYR A CA 1
ATOM 823 C C . TYR A 1 109 ? 0.665 -4.559 10.142 1.00 90.19 109 TYR A C 1
ATOM 825 O O . TYR A 1 109 ? 1.725 -4.449 9.527 1.00 90.19 109 TYR A O 1
ATOM 833 N N . ARG A 1 110 ? -0.524 -4.521 9.528 1.00 91.19 110 ARG A N 1
ATOM 834 C CA . ARG A 1 110 ? -0.678 -4.343 8.076 1.00 91.19 110 ARG A CA 1
ATOM 835 C C . ARG A 1 110 ? -0.156 -2.983 7.618 1.00 91.19 110 ARG A C 1
ATOM 837 O O . ARG A 1 110 ? 0.643 -2.956 6.686 1.00 91.19 110 ARG A O 1
ATOM 844 N N . LEU A 1 111 ? -0.531 -1.908 8.313 1.00 90.69 111 LEU A N 1
ATOM 845 C CA . LEU A 1 111 ? -0.051 -0.552 8.031 1.00 90.69 111 LEU A CA 1
ATOM 846 C C . LEU A 1 111 ? 1.467 -0.464 8.158 1.00 90.69 111 LEU A C 1
ATOM 848 O O . LEU A 1 111 ? 2.136 -0.075 7.210 1.00 90.69 111 LEU A O 1
ATOM 852 N N . ARG A 1 112 ? 2.040 -0.958 9.263 1.00 89.50 112 ARG A N 1
ATOM 853 C CA . ARG A 1 112 ? 3.495 -0.948 9.464 1.00 89.50 112 ARG A CA 1
ATOM 854 C C . ARG A 1 112 ? 4.246 -1.675 8.347 1.00 89.50 112 ARG A C 1
ATOM 856 O O . ARG A 1 112 ? 5.314 -1.232 7.939 1.00 89.50 112 ARG A O 1
ATOM 863 N N . ARG A 1 113 ? 3.728 -2.814 7.876 1.00 88.12 113 ARG A N 1
ATOM 864 C CA . ARG A 1 113 ? 4.350 -3.575 6.780 1.00 88.12 113 ARG A CA 1
ATOM 865 C C . ARG A 1 113 ? 4.240 -2.851 5.440 1.00 88.12 113 ARG A C 1
ATOM 867 O O . ARG A 1 113 ? 5.211 -2.868 4.687 1.00 88.12 113 ARG A O 1
ATOM 874 N N . ALA A 1 114 ? 3.102 -2.209 5.180 1.00 84.69 114 ALA A N 1
ATOM 875 C CA . ALA A 1 114 ? 2.918 -1.370 4.003 1.00 84.69 114 ALA A CA 1
ATOM 876 C C . ALA A 1 114 ? 3.900 -0.188 4.013 1.00 84.69 114 ALA A C 1
ATOM 878 O O . ALA A 1 114 ? 4.658 0.003 3.067 1.00 84.69 114 ALA A O 1
ATOM 879 N N . GLU A 1 115 ? 3.956 0.544 5.124 1.00 88.88 115 GLU A N 1
ATOM 880 C CA . GLU A 1 115 ? 4.851 1.685 5.334 1.00 88.88 115 GLU A CA 1
ATOM 881 C C . GLU A 1 115 ? 6.329 1.283 5.215 1.00 88.88 115 GLU A C 1
ATOM 883 O O . GLU A 1 115 ? 7.102 1.963 4.546 1.00 88.88 115 GLU A O 1
ATOM 888 N N . GLU A 1 116 ?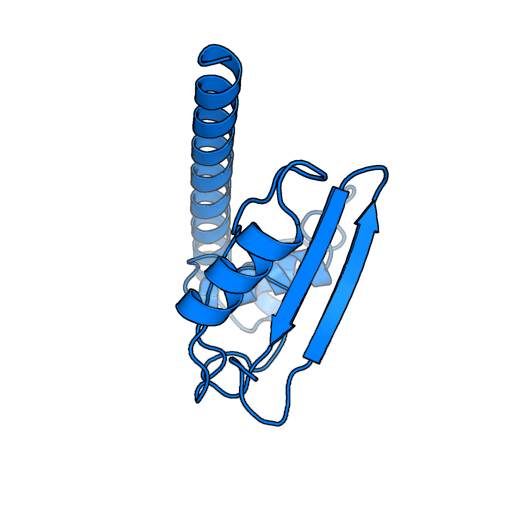 6.730 0.148 5.803 1.00 82.50 116 GLU A N 1
ATOM 889 C CA . GLU A 1 116 ? 8.091 -0.390 5.680 1.00 82.50 116 GLU A CA 1
ATOM 890 C C . GLU A 1 116 ? 8.464 -0.653 4.216 1.00 82.50 116 GLU A C 1
ATOM 892 O O . GLU A 1 116 ? 9.581 -0.348 3.790 1.00 82.50 116 GLU A O 1
ATOM 897 N N . HIS A 1 117 ? 7.542 -1.232 3.446 1.00 83.88 117 HIS A N 1
ATOM 898 C CA . HIS A 1 117 ? 7.759 -1.510 2.034 1.00 83.88 117 HIS A CA 1
ATOM 899 C C . HIS A 1 117 ? 7.946 -0.217 1.234 1.00 83.88 117 HIS A C 1
ATOM 901 O O . HIS A 1 117 ? 8.922 -0.097 0.492 1.00 83.88 117 HIS A O 1
ATOM 907 N N . LEU A 1 118 ? 7.064 0.765 1.438 1.00 83.38 118 LEU A N 1
ATOM 908 C CA . LEU A 1 118 ? 7.123 2.058 0.757 1.00 83.38 118 LEU A CA 1
ATOM 909 C C . LEU A 1 118 ? 8.390 2.837 1.116 1.00 83.38 118 LEU A C 1
ATOM 911 O O . LEU A 1 118 ? 9.059 3.358 0.227 1.00 83.38 118 LEU A O 1
ATOM 915 N N . ALA A 1 119 ? 8.780 2.850 2.392 1.00 79.44 119 ALA A N 1
ATOM 916 C CA . ALA A 1 119 ? 10.012 3.496 2.835 1.00 79.44 119 ALA A CA 1
ATOM 917 C C . ALA A 1 119 ? 11.250 2.868 2.174 1.00 79.44 119 ALA A C 1
ATOM 919 O O . ALA A 1 119 ? 12.129 3.578 1.687 1.00 79.44 119 ALA A O 1
ATOM 920 N N . LYS A 1 120 ? 11.312 1.531 2.098 1.00 77.19 120 LYS A N 1
ATOM 921 C CA . LYS A 1 120 ? 12.407 0.819 1.420 1.00 77.19 120 LYS A CA 1
ATOM 922 C C . LYS A 1 120 ? 12.451 1.116 -0.074 1.00 77.19 120 LYS A C 1
ATOM 924 O O . LYS A 1 120 ? 13.538 1.315 -0.610 1.00 77.19 120 LYS A O 1
ATOM 929 N N . GLN A 1 121 ? 11.296 1.137 -0.738 1.00 78.88 121 GLN A N 1
ATOM 930 C CA . GLN A 1 121 ? 11.209 1.475 -2.158 1.00 78.88 121 GLN A CA 1
ATOM 931 C C . GLN A 1 121 ? 11.644 2.914 -2.431 1.00 78.88 121 GLN A C 1
ATOM 933 O O . GLN A 1 121 ? 12.390 3.136 -3.379 1.00 78.88 121 GLN A O 1
ATOM 938 N N . HIS A 1 122 ? 11.228 3.865 -1.594 1.00 75.62 122 HIS A N 1
ATOM 939 C CA . HIS A 1 122 ? 11.606 5.268 -1.729 1.00 75.62 122 HIS A CA 1
ATOM 940 C C . HIS A 1 122 ? 13.127 5.444 -1.647 1.00 75.62 122 HIS A C 1
ATOM 942 O O . HIS A 1 122 ? 13.739 5.916 -2.600 1.00 75.62 122 HIS A O 1
ATOM 948 N N . VAL A 1 123 ? 13.750 4.920 -0.585 1.00 75.56 123 VAL A N 1
ATOM 949 C CA . VAL A 1 123 ? 15.209 4.987 -0.398 1.00 75.56 123 VAL A CA 1
ATOM 950 C C . VAL A 1 123 ? 15.963 4.257 -1.516 1.00 75.56 123 VAL A C 1
ATOM 952 O O . VAL A 1 123 ? 17.015 4.707 -1.966 1.00 75.56 123 VAL A O 1
ATOM 955 N N . ALA A 1 124 ? 15.452 3.116 -1.989 1.00 67.31 124 ALA A N 1
ATOM 956 C CA . ALA A 1 124 ? 16.060 2.404 -3.111 1.00 67.31 124 ALA A CA 1
ATOM 957 C C . ALA A 1 124 ? 15.956 3.195 -4.428 1.00 67.31 124 ALA A C 1
ATOM 959 O O . ALA A 1 124 ? 16.906 3.201 -5.207 1.00 67.31 124 ALA A O 1
ATOM 960 N N . GLY A 1 125 ? 14.829 3.871 -4.668 1.00 64.94 125 GLY A N 1
ATOM 961 C CA . GLY A 1 125 ? 14.614 4.717 -5.841 1.00 64.94 125 GLY A CA 1
ATOM 962 C C . GLY A 1 125 ? 15.505 5.960 -5.853 1.00 64.94 125 GLY A C 1
ATOM 963 O O . GLY A 1 125 ? 16.079 6.280 -6.893 1.00 64.94 125 GLY A O 1
ATOM 964 N N . GLU A 1 126 ? 15.683 6.611 -4.701 1.00 57.69 126 GLU A N 1
ATOM 965 C CA . GLU A 1 126 ? 16.579 7.767 -4.547 1.00 57.69 126 GLU A CA 1
ATOM 966 C C . GLU A 1 126 ? 18.033 7.408 -4.881 1.00 57.69 126 GLU A C 1
ATOM 968 O O . GLU A 1 126 ? 18.680 8.106 -5.661 1.00 57.69 126 GLU A O 1
ATOM 973 N N . ARG A 1 127 ? 18.520 6.254 -4.408 1.00 54.62 127 ARG A N 1
ATOM 974 C CA . ARG A 1 127 ? 19.884 5.782 -4.706 1.00 54.62 127 ARG A CA 1
ATOM 975 C C . ARG A 1 127 ? 20.142 5.559 -6.197 1.00 54.62 127 ARG A C 1
ATOM 977 O O . ARG A 1 127 ? 21.215 5.885 -6.694 1.00 54.62 127 ARG A O 1
ATOM 984 N N . VAL A 1 128 ? 19.162 5.017 -6.920 1.00 50.09 128 VAL A N 1
ATOM 985 C CA . VAL A 1 128 ? 19.281 4.786 -8.370 1.00 50.09 128 VAL A CA 1
ATOM 986 C C . VAL A 1 128 ? 19.253 6.110 -9.144 1.00 50.09 128 VAL A C 1
ATOM 988 O O . VAL A 1 128 ? 19.923 6.238 -10.170 1.00 50.09 128 VAL A O 1
ATOM 991 N N . ALA A 1 129 ? 18.496 7.106 -8.673 1.00 50.69 129 ALA A N 1
ATOM 992 C CA . ALA A 1 129 ? 18.476 8.438 -9.274 1.00 50.69 129 ALA A CA 1
ATOM 993 C C . ALA A 1 129 ? 19.818 9.170 -9.091 1.00 50.69 129 ALA A C 1
ATOM 995 O O . ALA A 1 129 ? 20.331 9.755 -10.045 1.00 50.69 129 ALA A O 1
ATOM 996 N N . GLU A 1 130 ? 20.424 9.078 -7.905 1.00 45.88 130 GLU A N 1
ATOM 997 C CA . GLU A 1 130 ? 21.746 9.651 -7.617 1.00 45.88 130 GLU A CA 1
ATOM 998 C C . GLU A 1 130 ? 22.864 9.003 -8.454 1.00 45.88 130 GLU A C 1
ATOM 1000 O O . GLU A 1 130 ? 23.693 9.711 -9.025 1.00 45.88 130 GLU A O 1
ATOM 1005 N N . GLU A 1 131 ? 22.861 7.674 -8.614 1.00 44.09 131 GLU A N 1
ATOM 1006 C CA . GLU A 1 131 ? 23.844 6.955 -9.445 1.00 44.09 131 GLU A CA 1
ATOM 1007 C C . GLU A 1 131 ? 23.734 7.312 -10.941 1.00 44.09 131 GLU A C 1
ATOM 1009 O O . GLU A 1 131 ? 24.747 7.390 -11.642 1.00 44.09 131 GLU A O 1
ATOM 1014 N N . ARG A 1 132 ? 22.517 7.587 -11.432 1.00 47.09 132 ARG A N 1
ATOM 1015 C CA . ARG A 1 132 ? 22.285 8.056 -12.810 1.00 47.09 132 ARG A CA 1
ATOM 1016 C C . ARG A 1 132 ? 22.752 9.490 -13.035 1.00 47.09 132 ARG A C 1
ATOM 1018 O O . ARG A 1 132 ? 23.270 9.783 -14.108 1.00 47.09 132 ARG A O 1
ATOM 1025 N N . LEU A 1 133 ? 22.602 10.359 -12.036 1.00 49.56 133 LEU A N 1
ATOM 1026 C CA . LEU A 1 133 ? 23.096 11.739 -12.082 1.00 49.56 133 LEU A CA 1
ATOM 1027 C C . LEU A 1 133 ? 24.626 11.813 -11.964 1.00 49.56 133 LEU A C 1
ATOM 1029 O O . LEU A 1 133 ? 25.223 12.726 -12.518 1.00 49.56 133 LEU A O 1
ATOM 1033 N N . ALA A 1 134 ? 25.262 10.852 -11.288 1.00 51.47 134 ALA A N 1
ATOM 1034 C CA . ALA A 1 134 ? 26.719 10.764 -11.170 1.00 51.47 134 ALA A CA 1
ATOM 1035 C C . ALA A 1 134 ? 27.424 10.116 -12.384 1.00 51.47 134 ALA A C 1
ATOM 1037 O O . ALA A 1 134 ? 28.647 10.200 -12.483 1.00 51.47 134 ALA A O 1
ATOM 1038 N N . SER A 1 135 ? 26.685 9.461 -13.291 1.00 50.78 135 SER A N 1
ATOM 1039 C CA . SER A 1 135 ? 27.224 8.869 -14.535 1.00 50.78 135 SER A CA 1
ATOM 1040 C C . SER A 1 135 ? 27.079 9.761 -15.779 1.00 50.78 135 SER A C 1
ATOM 1042 O O . SER A 1 135 ? 27.386 9.304 -16.881 1.00 50.78 135 SER A O 1
ATOM 1044 N N . HIS A 1 136 ? 26.635 11.009 -15.620 1.00 40.31 136 HIS A N 1
ATOM 1045 C CA . HIS A 1 136 ? 26.552 12.029 -16.673 1.00 40.31 136 HIS A CA 1
ATOM 1046 C C . HIS A 1 136 ? 27.472 13.213 -16.369 1.00 40.31 136 HIS A C 1
ATOM 1048 O O . HIS A 1 136 ? 27.936 13.837 -17.351 1.00 40.31 136 HIS A O 1
#

Secondary structure (DSSP, 8-state):
--S-S--EEEEEEETTEEEEEEE--S-S-HHHHHHHHHHHHGGGS---------GGG--S-S----S--HHHHHHHHHHHHTTTTSSS-S--HHHHHHHTTS-HHHHH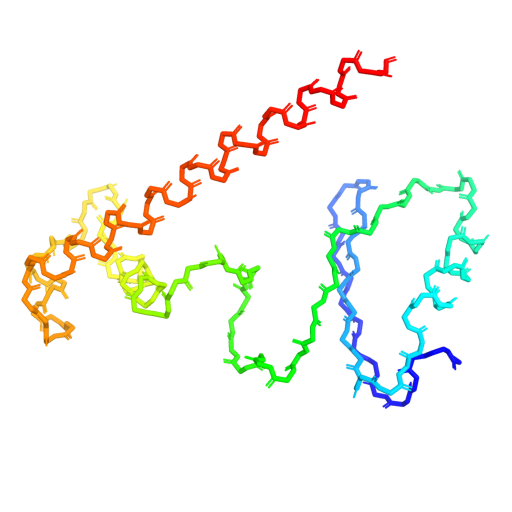HHHHHHHHHHHHHHHHHHHHHHHHHHT-

Radius of gyration: 19.96 Å; chains: 1; bounding box: 42×31×53 Å